Protein AF-A0A445BIR9-F1 (afdb_monomer)

Mean predicted aligned error: 1.76 Å

Organism: Arachis hypogaea (NCBI:txid3818)

Nearest PDB structures (foldseek):
  8j7b-assembly1_A  TM=1.003E+00  e=2.705E-10  Arabidopsis thaliana
  4xk8-assembly1_A  TM=1.006E+00  e=9.015E-10  Pisum sativum
  7yca-assembly1_A  TM=1.006E+00  e=1.964E-09  Ostreococcus tauri
  6zzy-assembly1_A  TM=1.007E+00  e=3.988E-09  Chlorella ohadii
  8wmw-assembly1_A  TM=1.006E+00  e=5.293E-09  Rhodomonas salina

Structure (mmCIF, N/CA/C/O backbone):
data_AF-A0A445BIR9-F1
#
_entry.id   AF-A0A445BIR9-F1
#
loop_
_atom_site.group_PDB
_atom_site.id
_atom_site.type_symbol
_atom_site.label_atom_id
_atom_site.label_alt_id
_atom_site.label_comp_id
_atom_site.label_asym_id
_atom_site.label_entity_id
_atom_site.label_seq_id
_atom_site.pdbx_PDB_ins_code
_atom_site.Cartn_x
_atom_site.Cartn_y
_atom_site.Cartn_z
_atom_site.occupancy
_atom_site.B_iso_or_equiv
_atom_site.auth_seq_id
_atom_site.auth_comp_id
_atom_site.auth_asym_id
_atom_site.auth_atom_id
_atom_site.pdbx_PDB_model_num
ATOM 1 N N . MET A 1 1 ? -11.479 -0.756 -4.097 1.00 89.62 1 MET A N 1
ATOM 2 C CA . MET A 1 1 ? -10.71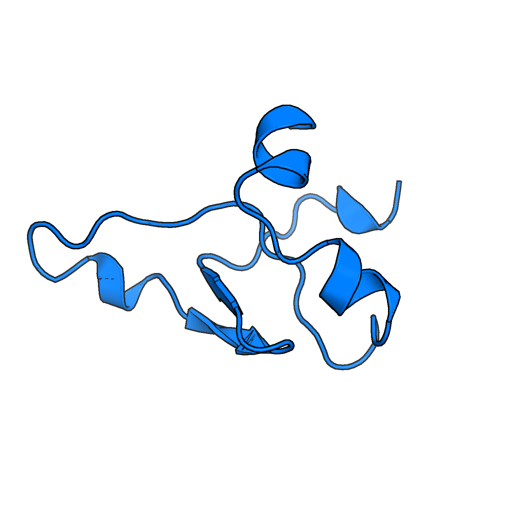5 -0.956 -2.847 1.00 89.62 1 MET A CA 1
ATOM 3 C C . MET A 1 1 ? -10.491 -2.433 -2.536 1.00 89.62 1 MET A C 1
ATOM 5 O O . MET A 1 1 ? -9.348 -2.859 -2.601 1.00 89.62 1 MET A O 1
ATOM 9 N N . TYR A 1 2 ? -11.537 -3.241 -2.326 1.00 96.62 2 TYR A N 1
ATOM 10 C CA . TYR A 1 2 ? -11.402 -4.660 -1.939 1.00 96.62 2 TYR A CA 1
ATOM 11 C C . TYR A 1 2 ? -10.497 -5.520 -2.829 1.00 96.62 2 TYR A C 1
ATOM 13 O O . TYR A 1 2 ? -9.668 -6.256 -2.311 1.00 96.62 2 TYR A O 1
ATOM 21 N N . PHE A 1 3 ? -10.599 -5.410 -4.157 1.00 98.12 3 PHE A N 1
ATOM 22 C CA . PHE A 1 3 ? -9.772 -6.227 -5.055 1.00 98.12 3 PHE A CA 1
ATOM 23 C C . PHE A 1 3 ? -8.267 -5.979 -4.874 1.00 98.12 3 PHE A C 1
ATOM 25 O O . PHE A 1 3 ? -7.485 -6.923 -4.834 1.00 98.12 3 PHE A O 1
ATOM 32 N N . HIS A 1 4 ? -7.869 -4.715 -4.708 1.00 98.31 4 HIS A N 1
ATOM 33 C CA . HIS A 1 4 ? -6.479 -4.365 -4.422 1.00 98.31 4 HIS A CA 1
ATOM 34 C C . HIS A 1 4 ? -6.040 -4.904 -3.057 1.00 98.31 4 HIS A C 1
ATOM 36 O O . HIS A 1 4 ? -4.978 -5.510 -2.963 1.00 98.31 4 HIS A O 1
ATOM 42 N N . GLY A 1 5 ? -6.897 -4.783 -2.036 1.00 96.75 5 GLY A N 1
ATOM 43 C CA . GLY A 1 5 ? -6.685 -5.410 -0.728 1.00 96.75 5 GLY A CA 1
ATOM 44 C C . GLY A 1 5 ? -6.512 -6.933 -0.803 1.00 96.75 5 GLY A C 1
ATOM 45 O O . GLY A 1 5 ? -5.671 -7.489 -0.114 1.00 96.75 5 GLY A O 1
ATOM 46 N N . ALA A 1 6 ? -7.244 -7.617 -1.679 1.00 97.50 6 ALA A N 1
ATOM 47 C CA . ALA A 1 6 ? -7.177 -9.073 -1.793 1.00 97.50 6 ALA A CA 1
ATOM 48 C C . ALA A 1 6 ? -5.991 -9.587 -2.629 1.00 97.50 6 ALA A C 1
ATOM 50 O O . ALA A 1 6 ? -5.608 -10.745 -2.495 1.00 97.50 6 ALA A O 1
ATOM 51 N N . ARG A 1 7 ? -5.451 -8.779 -3.551 1.00 97.69 7 ARG A N 1
ATOM 52 C CA . ARG A 1 7 ? -4.468 -9.247 -4.548 1.00 97.69 7 ARG A CA 1
ATOM 53 C C . ARG A 1 7 ? -3.092 -8.614 -4.436 1.00 97.69 7 ARG A C 1
ATOM 55 O O . ARG A 1 7 ? -2.117 -9.252 -4.815 1.00 97.69 7 ARG A O 1
ATOM 62 N N . PHE A 1 8 ? -3.013 -7.375 -3.966 1.00 98.19 8 PHE A N 1
ATOM 63 C CA . PHE A 1 8 ? -1.806 -6.549 -4.051 1.00 98.19 8 PHE A CA 1
ATOM 64 C C . PHE A 1 8 ? -1.528 -5.835 -2.729 1.00 98.19 8 PHE A C 1
ATOM 66 O O . PHE A 1 8 ? -1.163 -4.660 -2.718 1.00 98.19 8 PHE A O 1
ATOM 73 N N . SER A 1 9 ? -1.758 -6.525 -1.615 1.00 98.50 9 SER A N 1
ATOM 74 C CA . SER A 1 9 ? -1.661 -5.946 -0.283 1.00 98.50 9 SER A CA 1
ATOM 75 C C . SER A 1 9 ? -0.903 -6.852 0.678 1.00 98.50 9 SER A C 1
ATOM 77 O O . SER A 1 9 ? -0.701 -8.036 0.406 1.00 98.50 9 SER A O 1
ATOM 79 N N . ASN A 1 10 ? -0.538 -6.288 1.824 1.00 98.62 10 ASN A N 1
ATOM 80 C CA . ASN A 1 10 ? -0.001 -7.010 2.971 1.00 98.62 10 ASN A CA 1
ATOM 81 C C . ASN A 1 10 ? -1.041 -7.206 4.087 1.00 98.62 10 ASN A C 1
ATOM 83 O O . ASN A 1 10 ? -0.659 -7.272 5.251 1.00 98.62 10 ASN A O 1
ATOM 87 N N . TYR A 1 11 ? -2.338 -7.281 3.762 1.00 98.56 11 TYR A N 1
ATOM 88 C CA . TYR A 1 11 ? -3.414 -7.299 4.762 1.00 98.56 11 TYR A CA 1
ATOM 89 C C . TYR A 1 11 ? -3.258 -8.400 5.819 1.00 98.56 11 TYR A C 1
ATOM 91 O O . TYR A 1 11 ? -3.355 -8.109 7.005 1.00 98.56 11 TYR A O 1
ATOM 99 N N . GLU A 1 12 ? -2.948 -9.638 5.422 1.00 98.56 12 GLU A N 1
ATOM 100 C CA . GLU A 1 12 ? -2.752 -10.740 6.379 1.00 98.56 12 GLU A CA 1
ATOM 101 C C . GLU A 1 12 ? -1.541 -10.511 7.295 1.00 98.56 12 GLU A C 1
ATOM 103 O O . GLU A 1 12 ? -1.618 -10.751 8.499 1.00 98.56 12 GLU A O 1
ATOM 108 N N . ALA A 1 13 ? -0.436 -9.989 6.749 1.00 98.69 13 ALA A N 1
ATOM 109 C CA . ALA A 1 13 ? 0.744 -9.654 7.540 1.00 98.69 13 ALA A CA 1
ATOM 110 C C . ALA A 1 13 ? 0.436 -8.507 8.514 1.00 98.69 13 ALA A C 1
ATOM 112 O O . ALA A 1 13 ? 0.720 -8.620 9.704 1.00 98.69 13 ALA A O 1
ATOM 113 N N . TRP A 1 14 ? -0.224 -7.448 8.042 1.00 98.69 14 TRP A N 1
ATOM 114 C CA . TRP A 1 14 ? -0.686 -6.348 8.885 1.00 98.69 14 TRP A CA 1
ATOM 115 C C . TRP A 1 14 ? -1.618 -6.825 10.003 1.00 98.69 14 TRP A C 1
ATOM 117 O O . TRP A 1 14 ? -1.465 -6.392 11.138 1.00 98.69 14 TRP A O 1
ATOM 127 N N . LEU A 1 15 ? -2.529 -7.763 9.723 1.00 98.50 15 LEU A N 1
ATOM 128 C CA . LEU A 1 15 ? -3.439 -8.324 10.727 1.00 98.50 15 LEU A CA 1
ATOM 129 C C . LEU A 1 15 ? -2.681 -9.042 11.859 1.00 98.50 15 LEU A C 1
ATOM 131 O O . LEU A 1 15 ? -3.154 -9.068 12.993 1.00 98.50 15 LEU A O 1
ATOM 135 N N . SER A 1 16 ? -1.508 -9.609 11.560 1.00 98.62 16 SER A N 1
ATOM 136 C CA . SER A 1 16 ? -0.672 -10.307 12.544 1.00 98.62 16 SER A CA 1
ATOM 137 C C . SER A 1 16 ? 0.159 -9.380 13.446 1.00 98.62 16 SER A C 1
ATOM 139 O O . SER A 1 16 ? 0.438 -9.750 14.584 1.00 98.62 16 SER A O 1
ATOM 141 N N . ASP A 1 17 ? 0.522 -8.180 12.973 1.00 98.56 17 ASP A N 1
ATOM 142 C CA . ASP A 1 17 ? 1.241 -7.152 13.748 1.00 98.56 17 ASP A CA 1
ATOM 143 C C . ASP A 1 17 ? 0.863 -5.730 13.276 1.00 98.56 17 ASP A C 1
ATOM 145 O O . ASP A 1 17 ? 1.638 -5.051 12.591 1.00 98.56 17 ASP A O 1
ATOM 149 N N . PRO A 1 18 ? -0.337 -5.244 13.642 1.00 98.19 18 PRO A N 1
ATOM 150 C CA . PRO A 1 18 ? -0.858 -3.968 13.150 1.00 98.19 18 PRO A CA 1
ATOM 151 C C . PRO A 1 18 ? -0.145 -2.751 13.754 1.00 98.19 18 PRO A C 1
ATOM 153 O O . PRO A 1 18 ? -0.385 -1.622 13.323 1.00 98.19 18 PRO A O 1
ATOM 156 N N . THR A 1 19 ? 0.705 -2.962 14.765 1.00 98.25 19 THR A N 1
ATOM 157 C CA . THR A 1 19 ? 1.461 -1.906 15.449 1.00 98.25 19 THR A CA 1
ATOM 158 C C . THR A 1 19 ? 2.793 -1.583 14.783 1.00 98.25 19 THR A C 1
ATOM 160 O O . THR A 1 19 ? 3.236 -0.439 14.875 1.00 98.25 19 THR A O 1
ATOM 163 N N . HIS A 1 20 ? 3.416 -2.548 14.100 1.00 98.25 20 HIS A N 1
ATOM 164 C CA . HIS A 1 20 ? 4.713 -2.346 13.445 1.00 98.25 20 HIS A CA 1
ATOM 165 C C . HIS A 1 20 ? 4.653 -2.455 11.920 1.00 98.25 20 HIS A C 1
ATOM 167 O O . HIS A 1 20 ? 5.526 -1.911 11.244 1.00 98.25 20 HIS A O 1
ATOM 173 N N . ILE A 1 21 ? 3.643 -3.124 11.359 1.00 98.75 21 ILE A N 1
ATOM 174 C CA . ILE A 1 21 ? 3.480 -3.249 9.908 1.00 98.75 21 ILE A CA 1
ATOM 175 C C . ILE A 1 21 ? 2.615 -2.095 9.395 1.00 98.75 21 ILE A C 1
ATOM 177 O O . ILE A 1 21 ? 1.529 -1.824 9.903 1.00 98.75 21 ILE A O 1
ATOM 181 N N . GLY A 1 22 ? 3.094 -1.401 8.363 1.00 98.56 22 GLY A N 1
ATOM 182 C CA . GLY A 1 22 ? 2.352 -0.344 7.685 1.00 98.56 22 GLY A CA 1
ATOM 183 C C . GLY A 1 22 ? 1.337 -0.925 6.692 1.00 98.56 22 GLY A C 1
ATOM 184 O O . GLY A 1 22 ? 1.682 -1.836 5.935 1.00 98.56 22 GLY A O 1
ATOM 185 N N . PRO A 1 23 ? 0.095 -0.410 6.632 1.00 98.56 23 PRO A N 1
ATOM 186 C CA . PRO A 1 23 ? -0.884 -0.880 5.658 1.00 98.56 23 PRO A CA 1
ATOM 187 C C . PRO A 1 23 ? -0.461 -0.490 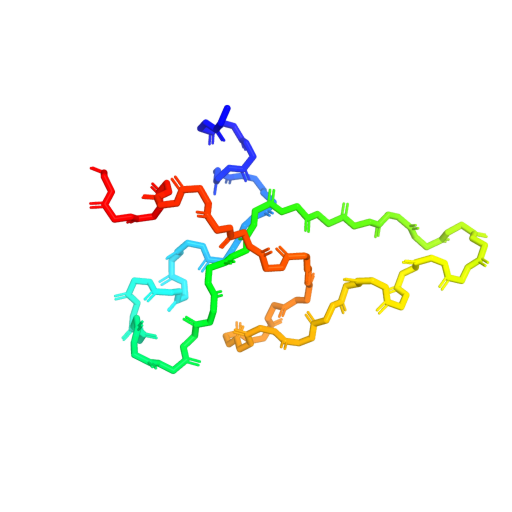4.234 1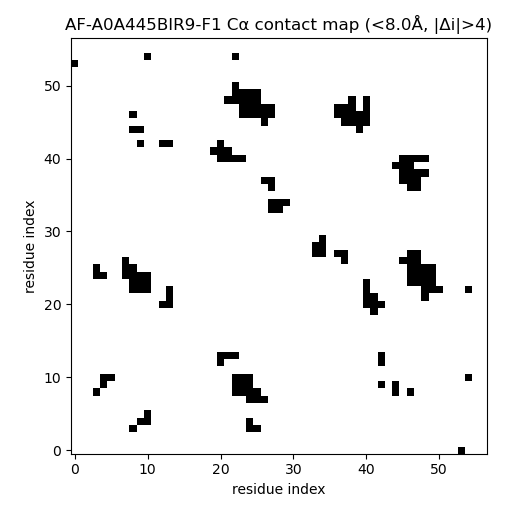.00 98.56 23 PRO A C 1
ATOM 189 O O . PRO A 1 23 ? -0.191 0.681 3.957 1.00 98.56 23 PRO A O 1
ATOM 192 N N . SER A 1 24 ? -0.444 -1.447 3.306 1.00 98.75 24 SER A N 1
ATOM 193 C CA . SER A 1 24 ? -0.157 -1.210 1.887 1.00 98.75 24 SER A CA 1
ATOM 194 C C . SER A 1 24 ? -1.063 -2.048 0.991 1.00 98.75 24 SER A C 1
ATOM 196 O O . SER A 1 24 ? -1.281 -3.226 1.251 1.00 98.75 24 SER A O 1
ATOM 198 N N . ALA A 1 25 ? -1.594 -1.439 -0.074 1.00 98.62 25 ALA A N 1
ATOM 199 C CA . ALA A 1 25 ? -2.472 -2.097 -1.053 1.00 98.62 25 ALA A CA 1
ATOM 200 C C . ALA A 1 25 ? -2.241 -1.612 -2.501 1.00 98.62 25 ALA A C 1
ATOM 202 O O . ALA A 1 25 ? -3.129 -1.694 -3.356 1.00 98.62 25 ALA A O 1
ATOM 203 N N . GLN A 1 26 ? -1.067 -1.042 -2.775 1.00 98.62 26 GLN A N 1
ATOM 204 C CA . GLN A 1 26 ? -0.683 -0.564 -4.099 1.00 98.62 26 GLN A CA 1
ATOM 205 C C . GLN A 1 26 ? 0.792 -0.872 -4.348 1.00 98.62 26 GLN A C 1
ATOM 207 O O . GLN A 1 26 ? 1.648 -0.526 -3.538 1.00 98.62 26 GLN A O 1
ATOM 212 N N . VAL A 1 27 ? 1.078 -1.488 -5.494 1.00 98.50 27 VAL A N 1
ATOM 213 C CA . VAL A 1 27 ? 2.429 -1.856 -5.930 1.00 98.50 27 VAL A CA 1
ATOM 214 C C . VAL A 1 27 ? 2.692 -1.231 -7.293 1.00 98.50 27 VAL A C 1
ATOM 216 O O . VAL A 1 27 ? 1.842 -1.270 -8.183 1.00 98.50 27 VAL A O 1
ATOM 219 N N . VAL A 1 28 ? 3.872 -0.647 -7.452 1.00 98.56 28 VAL A N 1
ATOM 220 C CA . VAL A 1 28 ? 4.332 0.008 -8.676 1.00 98.56 28 VAL A CA 1
ATOM 221 C C . VAL A 1 28 ? 5.167 -0.965 -9.506 1.00 98.56 28 VAL A C 1
ATOM 223 O O . VAL A 1 28 ? 6.005 -1.689 -8.975 1.00 98.56 28 VAL A O 1
ATOM 226 N N . TRP A 1 29 ? 4.963 -0.979 -10.822 1.00 98.50 29 TRP A N 1
ATOM 227 C CA . TRP A 1 29 ? 5.776 -1.789 -11.731 1.00 98.50 29 TRP A CA 1
ATOM 228 C C . TRP A 1 29 ? 7.180 -1.201 -11.953 1.00 98.50 29 TRP A C 1
ATOM 230 O O . TRP A 1 29 ? 7.296 0.022 -12.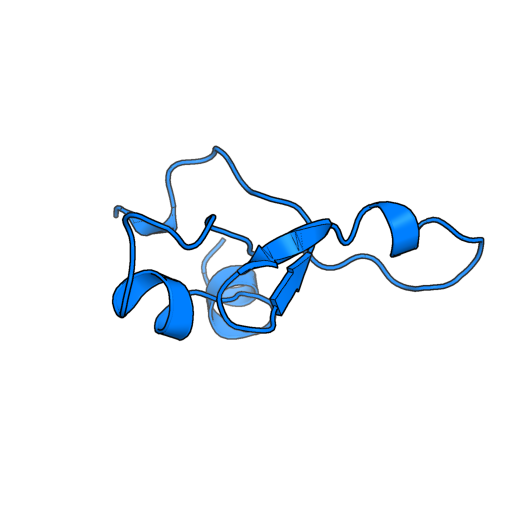100 1.00 98.50 29 TRP A O 1
ATOM 240 N N . PRO A 1 30 ? 8.221 -2.049 -12.064 1.00 98.06 30 PRO A N 1
ATOM 241 C CA . PRO A 1 30 ? 9.600 -1.620 -12.284 1.00 98.06 30 PRO A CA 1
ATOM 242 C C . PRO A 1 30 ? 9.875 -1.356 -13.770 1.00 98.06 30 PRO A C 1
ATOM 244 O O . PRO A 1 30 ? 10.384 -2.218 -14.483 1.00 98.06 30 PRO A O 1
ATOM 247 N N . ILE A 1 31 ? 9.481 -0.178 -14.261 1.00 98.44 31 ILE A N 1
ATOM 248 C CA . ILE A 1 31 ? 9.648 0.189 -15.681 1.00 98.44 31 ILE A CA 1
ATOM 249 C C . ILE A 1 31 ? 10.832 1.144 -15.877 1.00 98.44 31 ILE A C 1
ATOM 251 O O . ILE A 1 31 ? 11.673 0.915 -16.740 1.00 98.44 31 ILE A O 1
ATOM 255 N N . VAL A 1 32 ? 10.894 2.219 -15.085 1.00 98.06 32 VAL A N 1
ATOM 256 C CA . VAL A 1 32 ? 11.865 3.321 -15.260 1.00 98.06 32 VAL A CA 1
ATOM 257 C C . VAL A 1 32 ? 12.554 3.745 -13.953 1.00 98.06 32 VAL A C 1
ATOM 259 O O . VAL A 1 32 ? 13.003 4.880 -13.836 1.00 98.06 32 VAL A O 1
ATOM 262 N N . GLY A 1 33 ? 12.603 2.878 -12.937 1.00 98.06 33 GLY A N 1
ATOM 263 C CA . GLY A 1 33 ? 13.145 3.209 -11.607 1.00 98.06 33 GLY A CA 1
ATOM 264 C C . GLY A 1 33 ? 12.090 3.674 -10.595 1.00 98.06 33 GLY A C 1
ATOM 265 O O . GLY A 1 33 ? 12.384 3.891 -9.422 1.00 98.06 33 GLY A O 1
ATOM 266 N N . GLN A 1 34 ? 10.836 3.811 -11.027 1.00 98.56 34 GLN A N 1
ATOM 267 C CA . GLN A 1 34 ? 9.691 4.177 -10.185 1.00 98.56 34 GLN A CA 1
ATOM 268 C C . GLN A 1 34 ? 9.342 3.126 -9.117 1.00 98.56 34 GLN A C 1
ATOM 270 O O . GLN A 1 34 ? 8.601 3.427 -8.185 1.00 98.56 34 GLN A O 1
ATOM 275 N N . GLU A 1 35 ? 9.883 1.908 -9.199 1.00 98.31 35 GLU A N 1
ATOM 276 C CA . GLU A 1 35 ? 9.786 0.904 -8.138 1.00 98.31 35 GLU A CA 1
ATOM 277 C C . GLU A 1 35 ? 10.459 1.341 -6.834 1.00 98.31 35 GLU A C 1
ATOM 279 O O . GLU A 1 35 ? 10.180 0.747 -5.796 1.00 98.31 35 GLU A O 1
ATOM 284 N N . ILE A 1 36 ? 11.254 2.420 -6.849 1.00 98.31 36 ILE A N 1
ATOM 285 C CA . ILE A 1 36 ? 11.702 3.107 -5.629 1.00 98.31 36 ILE A CA 1
ATOM 286 C C . ILE A 1 36 ? 10.528 3.549 -4.739 1.00 98.31 36 ILE A C 1
ATOM 288 O O . ILE A 1 36 ? 10.685 3.670 -3.528 1.00 98.31 36 ILE A O 1
ATOM 292 N N . LEU A 1 37 ? 9.337 3.746 -5.317 1.00 98.62 37 LEU A N 1
ATOM 293 C CA . LEU A 1 37 ? 8.107 4.055 -4.584 1.00 98.62 37 LEU A CA 1
ATOM 294 C C . LEU A 1 37 ? 7.547 2.850 -3.809 1.00 98.62 37 LEU A C 1
ATOM 296 O O . LEU A 1 37 ? 6.713 3.038 -2.925 1.00 98.62 37 LEU A O 1
ATOM 300 N N . ASN A 1 38 ? 7.986 1.622 -4.111 1.00 98.69 38 ASN A N 1
ATOM 301 C CA . ASN A 1 38 ? 7.644 0.433 -3.332 1.00 98.69 38 ASN A CA 1
ATOM 302 C C . ASN A 1 38 ? 8.533 0.363 -2.084 1.00 98.69 38 ASN A C 1
ATOM 304 O O . ASN A 1 38 ? 9.503 -0.400 -2.025 1.00 98.69 38 ASN A O 1
ATOM 308 N N . GLY A 1 39 ? 8.201 1.186 -1.092 1.00 98.56 39 GLY A N 1
ATOM 309 C CA . GLY A 1 39 ? 8.879 1.215 0.198 1.00 98.56 39 GLY A CA 1
ATOM 310 C C . GLY A 1 39 ? 8.676 -0.078 0.984 1.00 98.56 39 GLY A C 1
ATOM 311 O O . GLY A 1 39 ? 7.674 -0.772 0.818 1.00 98.56 39 GLY A O 1
ATOM 312 N N . ASP A 1 40 ? 9.638 -0.401 1.844 1.00 98.44 40 ASP A N 1
ATOM 313 C CA . ASP A 1 40 ? 9.469 -1.458 2.839 1.00 98.44 40 ASP A CA 1
ATOM 314 C C . ASP A 1 40 ? 8.468 -0.997 3.903 1.00 98.44 40 ASP A C 1
ATOM 316 O O . ASP A 1 40 ? 8.694 0.007 4.579 1.00 98.44 40 ASP A O 1
ATOM 320 N N . VAL A 1 41 ? 7.347 -1.710 4.008 1.00 98.31 41 VAL A N 1
ATOM 321 C CA . VAL A 1 41 ? 6.267 -1.426 4.967 1.00 98.31 41 VAL A CA 1
ATOM 322 C C . VAL A 1 41 ? 6.163 -2.502 6.053 1.00 98.31 41 VAL A C 1
ATOM 324 O O . VAL A 1 41 ? 5.202 -2.511 6.820 1.00 98.31 41 VAL A O 1
ATOM 327 N N . GLY A 1 42 ? 7.135 -3.415 6.136 1.00 98.38 42 GLY A N 1
ATOM 328 C CA . GLY A 1 42 ? 7.108 -4.554 7.050 1.00 98.38 42 GLY A CA 1
ATOM 329 C C . GLY A 1 42 ? 6.355 -5.769 6.497 1.00 98.38 42 GLY A C 1
ATOM 330 O O . GLY A 1 42 ? 5.726 -5.735 5.437 1.00 98.38 42 GLY A O 1
ATOM 331 N N . GLY A 1 43 ? 6.461 -6.898 7.205 1.00 97.38 43 GLY A N 1
ATOM 332 C CA . GLY A 1 43 ? 5.834 -8.162 6.794 1.00 97.38 43 GLY A CA 1
ATOM 333 C C . GLY A 1 43 ? 6.411 -8.770 5.508 1.00 97.38 43 GLY A C 1
ATOM 334 O O . GLY A 1 43 ? 5.731 -9.544 4.841 1.00 97.38 43 GLY A O 1
ATOM 335 N N . GLY A 1 44 ? 7.636 -8.389 5.121 1.00 98.00 44 GLY A N 1
ATOM 336 C CA . GLY A 1 44 ? 8.267 -8.829 3.870 1.00 98.00 44 GLY A CA 1
ATOM 337 C C . GLY A 1 44 ? 7.632 -8.244 2.603 1.00 98.00 44 GLY A C 1
ATOM 338 O O . GLY A 1 44 ? 7.930 -8.713 1.505 1.00 98.00 44 GLY A O 1
ATOM 339 N N . PHE A 1 45 ? 6.765 -7.234 2.733 1.00 98.56 45 PHE A N 1
ATOM 340 C CA . PHE A 1 45 ? 6.053 -6.619 1.619 1.00 98.56 45 PHE A CA 1
ATOM 341 C C . PHE A 1 45 ? 6.626 -5.245 1.269 1.00 98.56 45 PHE A C 1
ATOM 343 O O . PHE A 1 45 ? 6.956 -4.445 2.145 1.00 98.56 45 PHE A O 1
ATOM 350 N N . ARG A 1 46 ? 6.704 -4.957 -0.035 1.00 98.69 46 ARG A N 1
ATOM 351 C CA . ARG A 1 46 ? 7.117 -3.652 -0.557 1.00 98.69 46 ARG A CA 1
ATOM 352 C 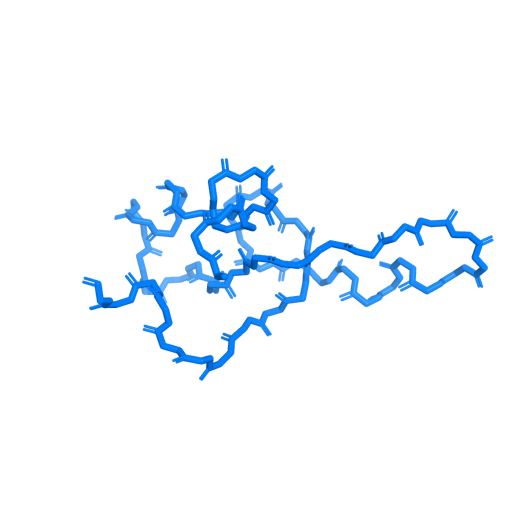C . ARG A 1 46 ? 6.039 -3.058 -1.445 1.00 98.69 46 ARG A C 1
ATOM 354 O O . ARG A 1 46 ? 5.623 -3.679 -2.421 1.00 98.69 46 ARG A O 1
ATOM 361 N N . GLY A 1 47 ? 5.623 -1.842 -1.124 1.00 98.56 47 GLY A N 1
ATOM 362 C CA . GLY A 1 47 ? 4.543 -1.147 -1.811 1.00 98.56 47 GLY A CA 1
ATOM 363 C C . GLY A 1 47 ? 4.365 0.272 -1.292 1.00 98.56 47 GLY A C 1
ATOM 364 O O . GLY A 1 47 ? 5.143 0.763 -0.477 1.00 98.56 47 GLY A O 1
ATOM 365 N N . ILE A 1 48 ? 3.327 0.946 -1.770 1.00 98.62 48 ILE A N 1
ATOM 366 C CA . ILE A 1 48 ? 2.961 2.279 -1.294 1.00 98.62 48 ILE A CA 1
ATOM 367 C C . ILE A 1 48 ? 2.136 2.127 -0.017 1.00 98.62 48 ILE A C 1
ATOM 369 O O . ILE A 1 48 ? 1.119 1.423 -0.007 1.00 98.62 48 ILE A O 1
ATOM 373 N N . GLN A 1 49 ? 2.558 2.792 1.058 1.00 98.50 49 GLN A N 1
ATOM 374 C CA . GLN A 1 49 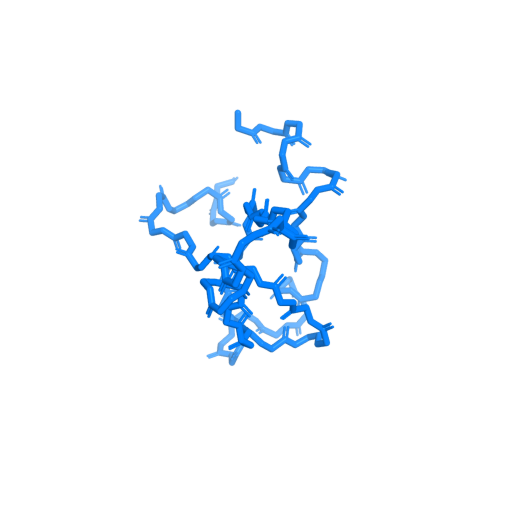? 1.774 2.865 2.287 1.00 98.50 49 GLN A CA 1
ATOM 375 C C . GLN A 1 49 ? 0.485 3.657 2.036 1.00 98.50 49 GLN A C 1
ATOM 377 O O . GLN A 1 49 ? 0.518 4.771 1.512 1.00 98.50 49 GLN A O 1
ATOM 382 N N . ILE A 1 50 ? -0.658 3.082 2.405 1.00 98.50 50 ILE A N 1
ATOM 383 C CA . ILE A 1 50 ? -1.970 3.714 2.240 1.00 98.50 50 ILE A CA 1
ATOM 384 C C . ILE A 1 50 ? -2.401 4.409 3.535 1.00 98.50 50 ILE A C 1
ATOM 386 O O . ILE A 1 50 ? -2.129 3.934 4.633 1.00 98.50 50 ILE A O 1
ATOM 390 N N . THR A 1 51 ? -3.127 5.520 3.412 1.00 98.56 51 THR A N 1
ATOM 391 C CA . THR A 1 51 ? -3.656 6.300 4.552 1.00 98.56 51 THR A CA 1
ATOM 392 C C . THR A 1 51 ? -5.183 6.411 4.541 1.00 98.56 51 THR A C 1
ATOM 394 O O . THR A 1 51 ? -5.763 7.189 5.289 1.00 98.56 51 THR A O 1
ATOM 397 N N . SER A 1 52 ? -5.860 5.614 3.708 1.00 98.12 52 SER A N 1
ATOM 398 C CA . SER A 1 52 ? -7.322 5.627 3.558 1.00 98.12 52 SER A CA 1
ATOM 399 C C . SER A 1 52 ? -8.093 5.008 4.730 1.00 98.12 52 SER A C 1
ATOM 401 O O . SER A 1 52 ? -9.313 5.130 4.767 1.00 98.12 52 SER A O 1
ATOM 403 N N . GLY A 1 53 ? -7.418 4.307 5.648 1.00 98.06 53 GLY A N 1
ATOM 404 C CA . GLY A 1 53 ? -8.059 3.595 6.762 1.00 98.06 53 GLY A CA 1
ATOM 405 C C . GLY A 1 53 ? -8.733 2.270 6.378 1.00 98.06 53 GLY A C 1
ATOM 406 O 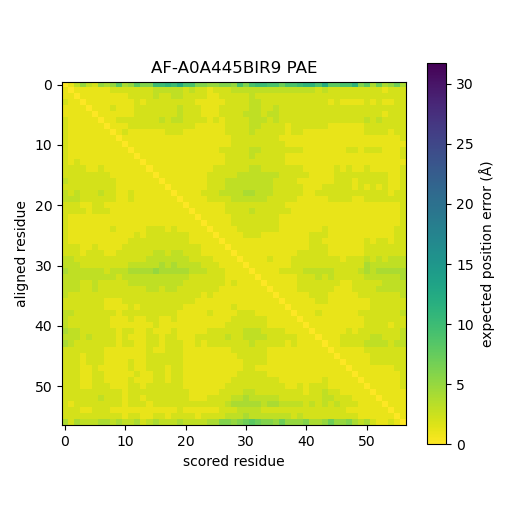O . GLY A 1 53 ? -9.457 1.695 7.181 1.00 98.06 53 GLY A O 1
ATOM 407 N N . PHE A 1 54 ? -8.518 1.774 5.152 1.00 97.25 54 PHE A N 1
ATOM 408 C CA . PHE A 1 54 ? -9.212 0.590 4.629 1.00 97.25 54 PHE A CA 1
ATOM 409 C C . PHE A 1 54 ? -8.928 -0.707 5.406 1.00 97.25 54 PHE A C 1
ATOM 411 O O . PHE A 1 54 ? -9.755 -1.604 5.391 1.00 97.25 54 PHE A O 1
ATOM 418 N N . PHE A 1 55 ? -7.777 -0.830 6.071 1.00 97.94 55 PHE A N 1
ATOM 419 C CA . PHE A 1 55 ? -7.428 -2.046 6.817 1.00 97.94 55 PHE A CA 1
ATOM 420 C C . PHE A 1 55 ? -8.138 -2.138 8.176 1.00 97.94 55 PHE A C 1
ATOM 422 O O . PHE A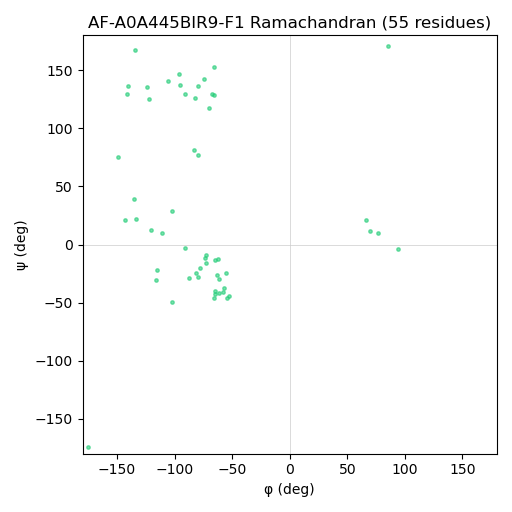 1 55 ? -8.255 -3.225 8.732 1.00 97.94 55 PHE A O 1
ATOM 429 N N . GLN A 1 56 ? -8.618 -1.011 8.703 1.00 97.38 56 GLN A N 1
ATOM 430 C CA . GLN A 1 56 ? -9.281 -0.909 10.002 1.00 97.38 56 GLN A CA 1
ATOM 431 C C . GLN A 1 56 ? -10.812 -1.084 9.934 1.00 97.38 56 GLN A C 1
ATOM 433 O O . GLN A 1 56 ? -11.460 -1.026 10.979 1.00 97.38 56 GLN A O 1
ATOM 438 N N . ILE A 1 57 ? -11.384 -1.253 8.735 1.00 94.94 57 ILE A N 1
ATOM 439 C CA . ILE A 1 57 ? -12.831 -1.379 8.468 1.00 94.94 57 ILE A CA 1
ATOM 440 C C . ILE A 1 57 ? -13.139 -2.811 8.040 1.00 94.94 57 ILE A C 1
ATOM 442 O O . ILE A 1 57 ? -14.109 -3.381 8.584 1.00 94.94 57 ILE A O 1
#

Radius of gyration: 10.97 Å; Cα contacts (8 Å, |Δi|>4): 86; chains: 1; bounding box: 26×17×31 Å

Solvent-accessible surface area (backbone atoms only — not comparable to full-atom values): 3480 Å² total; per-residue (Å²): 111,67,68,38,49,75,74,45,42,44,55,72,49,25,72,76,38,67,88,77,26,51,56,29,43,41,68,60,70,80,80,84,68,58,32,71,57,33,36,82,32,48,78,93,37,61,20,36,75,59,84,84,59,73,90,84,110

Secondary structure (DSSP, 8-state):
-HHHHHHS--HHHHHH-TTTSPPEEE----SSSGGGGSEE-STT-EEEEP-S-GGG-

pLDDT: mean 98.07, std 1.3, range [89.62, 98.75]

InterPro domains:
  IPR001280 Pho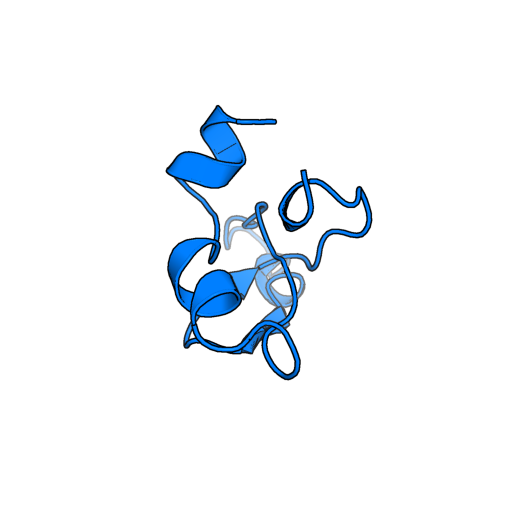tosystem I PsaA/PsaB [PF00223] (1-57)
  IPR036408 Photosystem I PsaA/PsaB superfamily [G3DSA:1.20.1130.10] (1-57)
  IPR036408 Photosystem I PsaA/PsaB superfamily [SSF81558] (1-56)

Foldseek 3Di:
DVVLCVPPWPLVLCVVPVPQAATFRAADDDDPNCNVCQPHRDPPGTHHGDDPCVSVD

Sequence (57 aa):
MYFHGARFSNYEAWLSDPTHIGPSAQVVWPIVGQEILNGDVGGGFRGIQITSGFFQI